Protein AF-A0A350PHX4-F1 (afdb_monomer_lite)

Secondary structure (DSSP, 8-state):
--HHHHHHHHHSS-----------EE--SHHHHHHHHHHTTTSEEEEEEE-TT-HHHHHHHHHHT-HHHHT-TTEEEEEEETTTTHHHHHHHHHHHT---

Foldseek 3Di:
DPPVVVVCVVVVPDPPPPVPPDLADEDQDVVVLVVLVVCVVPAAEAEQEAEPVDPVSVVVVVVCPDVVNVPPPRYRHHYYHCVVRVVNLVSNCVVVVHHD

pLDDT: mean 82.04, std 16.85, range [35.12, 95.75]

Structure (mmCIF, N/CA/C/O backbone):
data_AF-A0A350PHX4-F1
#
_entry.id   AF-A0A350PHX4-F1
#
loop_
_atom_site.group_PDB
_atom_site.id
_atom_site.type_symbol
_atom_site.label_atom_id
_atom_site.label_alt_id
_atom_site.label_comp_id
_atom_site.label_asym_id
_atom_site.label_entity_id
_atom_site.label_seq_id
_atom_site.pdbx_PDB_ins_code
_atom_site.Cartn_x
_atom_site.Cartn_y
_atom_site.Cartn_z
_atom_site.occupancy
_atom_site.B_iso_or_equiv
_atom_site.auth_seq_id
_atom_site.auth_comp_id
_atom_site.auth_asym_id
_atom_site.auth_atom_id
_atom_site.pdbx_PDB_model_num
ATOM 1 N N . MET A 1 1 ? 40.148 4.819 -18.612 1.00 55.03 1 MET A N 1
ATOM 2 C CA . MET A 1 1 ? 39.220 5.365 -17.598 1.00 55.03 1 MET A CA 1
ATOM 3 C C . MET A 1 1 ? 37.855 5.436 -18.252 1.00 55.03 1 MET A C 1
ATOM 5 O O . MET A 1 1 ? 37.813 5.879 -19.385 1.00 55.03 1 MET A O 1
ATOM 9 N N . GLY A 1 2 ? 36.795 4.886 -17.663 1.00 57.34 2 GLY A N 1
ATOM 10 C CA . GLY A 1 2 ? 35.509 4.822 -18.382 1.00 57.34 2 GLY A CA 1
ATOM 11 C C . GLY A 1 2 ? 34.462 3.879 -17.797 1.00 57.34 2 GLY A C 1
ATOM 12 O O . GLY A 1 2 ? 33.343 3.832 -18.290 1.00 57.34 2 GLY A O 1
ATOM 13 N N . PHE A 1 3 ? 34.797 3.129 -16.741 1.00 65.62 3 PHE A N 1
ATOM 14 C CA . PHE A 1 3 ? 33.791 2.370 -15.999 1.00 65.62 3 PHE A CA 1
ATOM 15 C C . PHE A 1 3 ? 32.855 3.323 -15.247 1.00 65.62 3 PHE A C 1
ATOM 17 O O . PHE A 1 3 ? 31.646 3.259 -15.427 1.00 65.62 3 PHE A O 1
ATOM 24 N N . LEU A 1 4 ? 33.416 4.282 -14.501 1.00 68.31 4 LEU A N 1
ATOM 25 C CA . LEU A 1 4 ? 32.622 5.260 -13.754 1.00 68.31 4 LEU A CA 1
ATOM 26 C C . LEU A 1 4 ? 31.856 6.227 -14.664 1.00 68.31 4 LEU A C 1
ATOM 28 O O . LEU A 1 4 ? 30.722 6.535 -14.344 1.00 68.31 4 LEU A O 1
ATOM 32 N N . GLU A 1 5 ? 32.399 6.620 -15.818 1.00 62.59 5 GLU A N 1
ATOM 33 C CA . GLU A 1 5 ? 31.694 7.469 -16.797 1.00 62.59 5 GLU A CA 1
ATOM 34 C C . GLU A 1 5 ? 30.490 6.763 -17.438 1.00 62.59 5 GLU A C 1
ATOM 36 O O . GLU A 1 5 ? 29.446 7.369 -17.652 1.00 62.59 5 GLU A O 1
ATOM 41 N N . LYS A 1 6 ? 30.595 5.454 -17.706 1.00 60.91 6 LYS A N 1
ATOM 42 C CA . LYS A 1 6 ? 29.450 4.661 -18.177 1.00 60.91 6 LYS A CA 1
ATOM 43 C C . LYS A 1 6 ? 28.382 4.515 -17.101 1.00 60.91 6 LYS A C 1
ATOM 45 O O . LYS A 1 6 ? 27.201 4.551 -17.423 1.00 60.91 6 LYS A O 1
ATOM 50 N N . ILE A 1 7 ? 28.792 4.364 -15.842 1.00 71.12 7 ILE A N 1
ATOM 51 C CA . ILE A 1 7 ? 27.863 4.286 -14.712 1.00 71.12 7 ILE A CA 1
ATOM 52 C C . ILE A 1 7 ? 27.209 5.645 -14.473 1.00 71.12 7 ILE A C 1
ATOM 54 O O . ILE A 1 7 ? 26.000 5.695 -14.298 1.00 71.12 7 ILE A O 1
ATOM 58 N N . THR A 1 8 ? 27.954 6.751 -14.529 1.00 70.31 8 THR A N 1
ATOM 59 C CA . THR A 1 8 ? 27.373 8.089 -14.390 1.00 70.31 8 THR A CA 1
ATOM 60 C C . THR A 1 8 ? 26.435 8.372 -15.548 1.00 70.31 8 THR A C 1
ATOM 62 O O . THR A 1 8 ? 25.332 8.806 -15.297 1.00 70.31 8 THR A O 1
ATOM 65 N N . ASN A 1 9 ? 26.779 8.034 -16.792 1.00 57.47 9 ASN A N 1
ATOM 66 C CA . ASN A 1 9 ? 25.877 8.243 -17.928 1.00 57.47 9 ASN A CA 1
ATOM 67 C C . ASN A 1 9 ? 24.635 7.324 -17.891 1.00 57.47 9 ASN A C 1
ATOM 69 O O . ASN A 1 9 ? 23.582 7.705 -18.387 1.00 57.47 9 ASN A O 1
ATOM 73 N N . ALA A 1 10 ? 24.732 6.137 -17.277 1.00 61.50 10 ALA A N 1
ATOM 74 C CA . ALA A 1 10 ? 23.591 5.247 -17.038 1.00 61.50 10 ALA A CA 1
ATOM 75 C C . ALA A 1 10 ? 22.715 5.684 -15.846 1.00 61.50 10 ALA A C 1
ATOM 77 O O . ALA A 1 10 ? 21.514 5.438 -15.856 1.00 61.50 10 ALA A O 1
ATOM 78 N N . LEU A 1 11 ? 23.298 6.325 -14.827 1.00 57.66 11 LEU A N 1
ATOM 79 C CA . LEU A 1 11 ? 22.588 6.880 -13.665 1.00 57.66 11 LEU A CA 1
ATOM 80 C C . LEU A 1 11 ? 22.050 8.297 -13.924 1.00 57.66 11 LEU A C 1
ATOM 82 O O . LEU A 1 11 ? 21.066 8.700 -13.320 1.00 57.66 11 LEU A O 1
ATOM 86 N N . SER A 1 12 ? 22.692 9.047 -14.819 1.00 55.53 12 SER A N 1
ATOM 87 C CA . SER A 1 12 ? 22.298 10.378 -15.297 1.00 55.53 12 SER A CA 1
ATOM 88 C C . SER A 1 12 ? 21.353 10.308 -16.498 1.00 55.53 12 SER A C 1
ATOM 90 O O . SER A 1 12 ? 21.097 11.332 -17.128 1.00 55.53 12 SER A O 1
ATOM 92 N N . GLY A 1 13 ? 20.836 9.113 -16.807 1.00 44.84 13 GLY A N 1
ATOM 93 C CA . GLY A 1 13 ? 19.733 8.922 -17.734 1.00 44.84 13 GLY A CA 1
ATOM 94 C C . GLY A 1 13 ? 18.498 9.670 -17.243 1.00 44.84 13 GLY A C 1
ATOM 95 O O . GLY A 1 13 ? 17.782 9.182 -16.379 1.00 44.84 13 GLY A O 1
ATOM 96 N N . ASP A 1 14 ? 18.308 10.845 -17.836 1.00 40.47 14 ASP A N 1
ATOM 97 C CA . ASP A 1 14 ? 17.066 11.598 -17.960 1.00 40.47 14 ASP A CA 1
ATOM 98 C C . ASP A 1 14 ? 16.410 12.031 -16.639 1.00 40.47 14 ASP A C 1
ATOM 100 O O . 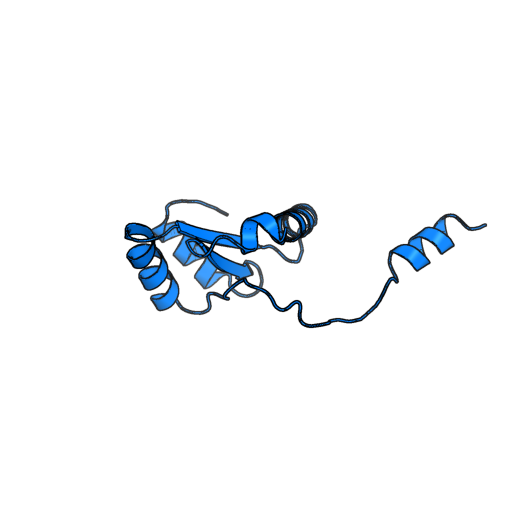ASP A 1 14 ? 15.546 11.375 -16.064 1.00 40.47 14 ASP A O 1
ATOM 104 N N . GLY A 1 15 ? 16.781 13.240 -16.204 1.00 43.53 15 GLY A N 1
ATOM 105 C CA . GLY A 1 15 ? 16.005 14.070 -15.283 1.00 43.53 15 GLY A CA 1
ATOM 106 C C . GLY A 1 15 ? 14.715 14.579 -15.924 1.00 43.53 15 GLY A C 1
ATOM 107 O O . GLY A 1 15 ? 14.435 15.774 -15.887 1.00 43.53 15 GLY A O 1
ATOM 108 N N . ASN A 1 16 ? 13.942 13.672 -16.509 1.00 35.12 16 ASN A N 1
ATOM 109 C CA . ASN A 1 16 ? 12.573 13.914 -16.888 1.00 35.12 16 ASN A CA 1
ATOM 110 C C . ASN A 1 16 ? 11.732 13.247 -15.804 1.00 35.12 16 ASN A C 1
ATOM 112 O O . ASN A 1 16 ? 11.407 12.064 -15.850 1.00 35.12 16 ASN A O 1
ATOM 116 N N . SER A 1 17 ? 11.410 14.033 -14.778 1.00 39.94 17 SER A N 1
ATOM 117 C CA . SER A 1 17 ? 10.230 13.821 -13.947 1.00 39.94 17 SER A CA 1
ATOM 118 C C . SER A 1 17 ? 8.996 14.010 -14.831 1.00 39.94 17 SER A C 1
ATOM 120 O O . SER A 1 17 ? 8.239 14.961 -14.666 1.00 39.94 17 SER A O 1
ATOM 122 N N . SER A 1 18 ? 8.859 13.157 -15.843 1.00 37.22 18 SER A N 1
ATOM 123 C CA . SER A 1 18 ? 7.599 12.909 -16.507 1.00 37.22 18 SER A CA 1
ATOM 124 C C . SER A 1 18 ? 6.756 12.275 -15.427 1.00 37.22 18 SER A C 1
ATOM 126 O O . SER A 1 18 ? 7.133 11.238 -14.882 1.00 37.22 18 SER A O 1
ATOM 128 N N . GLU A 1 19 ? 5.695 12.961 -15.038 1.00 46.28 19 GLU A N 1
ATOM 129 C CA . GLU A 1 19 ? 4.619 12.394 -14.251 1.00 46.28 19 GLU A CA 1
ATOM 130 C C . GLU A 1 19 ? 4.233 11.082 -14.937 1.00 46.28 19 GLU A C 1
ATOM 132 O O . GLU A 1 19 ? 3.560 11.086 -15.965 1.00 46.28 19 GLU A O 1
ATOM 137 N N . GLU A 1 20 ? 4.779 9.964 -14.443 1.00 48.41 20 GLU A N 1
ATOM 138 C CA . GLU A 1 20 ? 4.351 8.632 -14.832 1.00 48.41 20 GLU A CA 1
ATOM 139 C C . GLU A 1 20 ? 2.837 8.682 -14.650 1.00 48.41 20 GLU A C 1
ATOM 141 O O . GLU A 1 20 ? 2.384 8.962 -13.536 1.00 48.41 20 GLU A O 1
ATOM 146 N N . GLU A 1 21 ? 2.068 8.550 -15.736 1.00 47.88 21 GLU A N 1
ATOM 147 C CA . GLU A 1 21 ? 0.609 8.460 -15.687 1.00 47.88 21 GLU A CA 1
ATOM 148 C C . GLU A 1 21 ? 0.279 7.219 -14.864 1.00 47.88 21 GLU A C 1
ATOM 150 O O . GLU A 1 21 ? 0.203 6.087 -15.340 1.00 47.88 21 GLU A O 1
ATOM 155 N N . THR A 1 22 ? 0.256 7.434 -13.559 1.00 62.62 22 THR A N 1
ATOM 156 C CA . THR A 1 22 ? 0.363 6.378 -12.585 1.00 62.62 22 THR A CA 1
ATOM 157 C C . THR A 1 22 ? -1.059 5.925 -12.335 1.00 62.62 22 THR A C 1
ATOM 159 O O . THR A 1 22 ? -1.881 6.635 -11.764 1.00 62.62 22 THR A O 1
ATOM 162 N N . ILE A 1 23 ? -1.358 4.714 -12.790 1.00 78.25 23 ILE A N 1
ATOM 163 C CA . ILE A 1 23 ? -2.556 3.934 -12.441 1.00 78.25 23 ILE A CA 1
ATOM 164 C C . ILE A 1 23 ? -2.816 3.868 -10.923 1.00 78.25 23 ILE A C 1
ATOM 166 O O . ILE A 1 23 ? -3.897 3.488 -10.477 1.00 78.25 23 ILE A O 1
ATOM 170 N N . TRP A 1 24 ? -1.819 4.236 -10.119 1.00 88.75 24 TRP A N 1
ATOM 171 C CA . TRP A 1 24 ? -1.855 4.256 -8.672 1.00 88.75 24 TRP A CA 1
ATOM 172 C C . TRP A 1 24 ? -2.600 5.470 -8.120 1.00 88.75 24 TRP A C 1
ATOM 174 O O . TRP A 1 24 ? -2.100 6.595 -8.094 1.00 88.75 24 TRP A O 1
ATOM 184 N N . ASN A 1 25 ? -3.768 5.218 -7.539 1.00 90.50 25 ASN A N 1
ATOM 185 C CA . ASN A 1 25 ? -4.492 6.236 -6.793 1.00 90.50 25 ASN A CA 1
ATOM 186 C C . ASN A 1 25 ? -3.831 6.484 -5.430 1.00 90.50 25 ASN A C 1
ATOM 188 O O . ASN A 1 25 ? -3.614 5.561 -4.643 1.00 90.5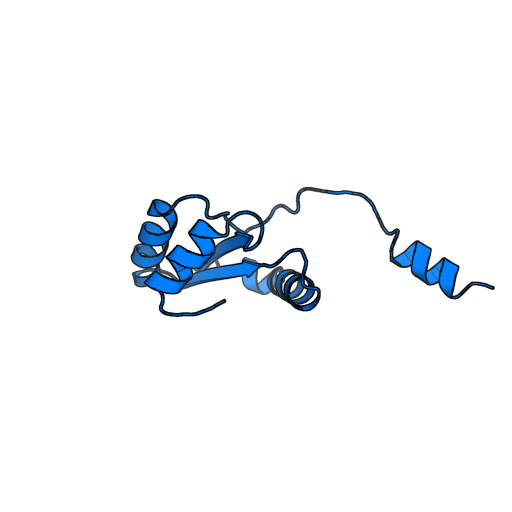0 25 ASN A O 1
ATOM 192 N N . SER A 1 26 ? -3.550 7.744 -5.107 1.00 91.06 26 SER A N 1
ATOM 193 C CA . SER A 1 26 ? -2.987 8.101 -3.801 1.00 91.06 26 SER A CA 1
ATOM 194 C C . SER A 1 26 ? -4.062 8.108 -2.704 1.00 91.06 26 SER A C 1
ATOM 196 O O . SER A 1 26 ? -5.163 8.641 -2.889 1.00 91.06 26 SER A O 1
ATOM 198 N N . ILE A 1 27 ? -3.737 7.539 -1.540 1.00 91.56 27 ILE A N 1
ATOM 199 C CA . ILE A 1 27 ? -4.613 7.526 -0.358 1.00 91.56 27 ILE A CA 1
ATOM 200 C C . ILE A 1 27 ? -4.159 8.621 0.607 1.00 91.56 27 ILE A C 1
ATOM 202 O O . ILE A 1 27 ? -3.118 8.499 1.243 1.00 91.56 27 ILE A O 1
ATOM 206 N N . ASN A 1 28 ? -4.954 9.680 0.748 1.00 88.00 28 ASN A N 1
ATOM 207 C CA . ASN A 1 28 ? -4.620 10.846 1.572 1.00 88.00 28 ASN A CA 1
ATOM 208 C C . ASN A 1 28 ? -5.492 10.980 2.827 1.00 88.00 28 ASN A C 1
ATOM 210 O O . ASN A 1 28 ? -5.096 11.666 3.768 1.00 88.00 28 ASN A O 1
ATOM 214 N N . CYS A 1 29 ? -6.657 10.329 2.859 1.00 91.44 29 CYS A N 1
ATOM 215 C CA . CYS A 1 29 ? -7.623 10.440 3.953 1.00 91.44 29 CYS A CA 1
ATOM 216 C C . CYS A 1 29 ? -8.136 9.068 4.409 1.00 91.44 29 CYS A C 1
ATOM 218 O O . CYS A 1 29 ? -8.216 8.121 3.626 1.00 91.44 29 CYS A O 1
ATOM 220 N N . GLU A 1 30 ? -8.551 8.967 5.672 1.00 91.44 30 GLU A N 1
ATOM 221 C CA . GLU A 1 30 ? -9.052 7.710 6.248 1.00 91.44 30 GLU A CA 1
ATOM 222 C C . GLU A 1 30 ? -10.370 7.229 5.628 1.00 91.44 30 GLU A C 1
ATOM 224 O O . GLU A 1 30 ? -10.612 6.024 5.541 1.00 91.44 30 GLU A O 1
ATOM 229 N N . GLU A 1 31 ? -11.204 8.152 5.145 1.00 93.81 31 GLU A N 1
ATOM 230 C CA . GLU A 1 31 ? -12.448 7.830 4.437 1.00 93.81 31 GLU A CA 1
ATOM 231 C C . GLU A 1 31 ? -12.182 7.022 3.161 1.00 93.81 31 GLU A C 1
ATOM 233 O O . GLU A 1 31 ? -12.949 6.122 2.815 1.00 93.81 31 GLU A O 1
ATOM 238 N N . GLN A 1 32 ? -11.056 7.284 2.484 1.00 94.12 32 GLN A N 1
ATOM 239 C CA . GLN A 1 32 ? -10.651 6.505 1.316 1.00 94.12 32 GLN A CA 1
ATOM 240 C C . GLN A 1 32 ? -10.303 5.068 1.711 1.00 94.12 32 GLN A C 1
ATOM 242 O O . GLN A 1 32 ? -10.669 4.149 0.988 1.00 94.12 32 GLN A O 1
ATOM 247 N N . ILE A 1 33 ? -9.668 4.854 2.870 1.00 94.12 33 ILE A N 1
ATOM 248 C CA . ILE A 1 33 ? -9.367 3.505 3.371 1.00 94.12 33 ILE A CA 1
ATOM 249 C C . ILE A 1 33 ? -10.665 2.724 3.592 1.00 94.12 33 ILE A C 1
ATOM 251 O O . ILE A 1 33 ? -10.782 1.582 3.161 1.00 94.12 33 ILE A O 1
ATOM 255 N N . ASP A 1 34 ? -11.652 3.345 4.239 1.00 94.69 34 ASP A N 1
ATOM 256 C CA . ASP A 1 34 ? -12.947 2.708 4.495 1.00 94.69 34 ASP A CA 1
ATOM 257 C C . ASP A 1 34 ? -13.676 2.346 3.193 1.00 94.69 34 ASP A C 1
ATOM 259 O O . ASP A 1 34 ? -14.214 1.248 3.048 1.00 94.69 34 ASP A O 1
ATOM 263 N N . LYS A 1 35 ? -13.619 3.245 2.205 1.00 95.25 35 LYS A N 1
ATOM 264 C CA . LYS A 1 35 ? -14.164 3.004 0.869 1.00 95.25 35 LYS A CA 1
ATOM 265 C C . LYS A 1 35 ? -13.465 1.840 0.163 1.00 95.25 35 LYS A C 1
ATOM 267 O O . LYS A 1 35 ? -14.156 1.000 -0.402 1.00 95.25 35 LYS A O 1
ATOM 272 N N . ILE A 1 36 ? -12.135 1.767 0.217 1.00 94.88 36 ILE A N 1
ATOM 273 C CA . ILE A 1 36 ? -11.352 0.671 -0.377 1.00 94.88 36 ILE A CA 1
ATOM 274 C C . ILE A 1 36 ? -11.743 -0.664 0.261 1.00 94.88 36 ILE A C 1
ATOM 276 O O . ILE A 1 36 ? -12.011 -1.632 -0.443 1.00 94.88 36 ILE A O 1
ATOM 280 N N . LEU A 1 37 ? -11.849 -0.715 1.591 1.00 94.12 37 LEU A N 1
ATOM 281 C CA . LEU A 1 37 ? -12.258 -1.928 2.301 1.00 94.12 37 LE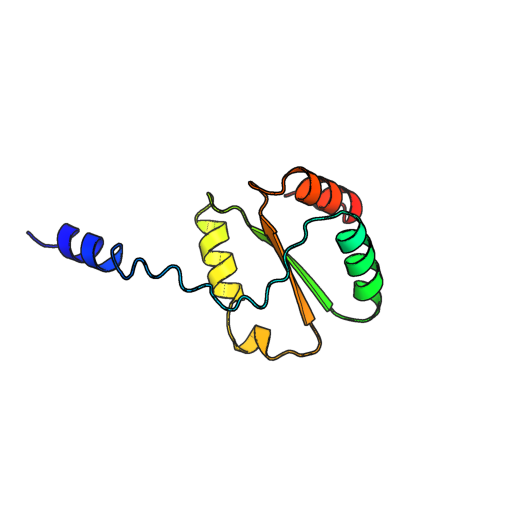U A CA 1
ATOM 282 C C . LEU A 1 37 ? -13.680 -2.357 1.923 1.00 94.12 37 LEU A C 1
ATOM 284 O O . LEU A 1 37 ? -13.907 -3.537 1.679 1.00 94.12 37 LEU A O 1
ATOM 288 N N . LYS A 1 38 ? -14.623 -1.421 1.778 1.00 95.75 38 LYS A N 1
ATOM 289 C CA . LYS A 1 38 ? -15.972 -1.735 1.278 1.00 95.75 38 LYS A CA 1
ATOM 290 C C . LYS A 1 38 ? -15.952 -2.276 -0.153 1.00 95.75 38 LYS A C 1
ATOM 292 O O . LYS A 1 38 ? -16.545 -3.318 -0.410 1.00 95.75 38 LYS A O 1
ATOM 297 N N . LEU A 1 39 ? -15.236 -1.612 -1.062 1.00 95.06 39 LEU A N 1
ATOM 298 C CA . LEU A 1 39 ? -15.119 -2.033 -2.463 1.00 95.06 39 LEU A CA 1
ATOM 299 C C . LEU A 1 39 ? -14.389 -3.371 -2.622 1.00 95.06 39 LEU A C 1
ATOM 301 O O . LEU A 1 39 ? -14.659 -4.098 -3.575 1.00 95.06 39 LEU A O 1
ATOM 305 N N . SER A 1 40 ? -13.524 -3.738 -1.671 1.00 94.44 40 SER A N 1
ATOM 306 C CA . SER A 1 40 ? -12.824 -5.029 -1.669 1.00 94.44 40 SER A CA 1
ATOM 307 C C . SER A 1 40 ? -13.750 -6.247 -1.596 1.00 94.44 40 SER A C 1
ATOM 309 O O . SER A 1 40 ? -13.339 -7.349 -1.953 1.00 94.44 40 SER A O 1
ATOM 311 N N . HIS A 1 41 ? -15.010 -6.054 -1.193 1.00 94.12 41 HIS A N 1
ATOM 312 C CA . HIS A 1 41 ? -16.033 -7.098 -1.240 1.00 94.12 41 HIS A CA 1
ATOM 313 C C . HIS A 1 41 ? -16.588 -7.346 -2.651 1.00 94.12 41 HIS A C 1
ATOM 315 O O . HIS A 1 41 ? -17.174 -8.399 -2.890 1.00 94.12 41 HIS A O 1
ATOM 321 N N . GLU A 1 42 ? -16.427 -6.396 -3.574 1.00 93.44 42 GLU A N 1
ATOM 322 C CA . GLU A 1 42 ? -16.969 -6.470 -4.937 1.00 93.44 42 GLU A CA 1
ATOM 323 C C . GLU A 1 42 ? -15.882 -6.721 -5.987 1.00 93.44 42 GLU A C 1
ATOM 325 O O . GLU A 1 42 ? -16.130 -7.363 -7.006 1.00 93.44 42 GLU A O 1
ATOM 330 N N . ARG A 1 43 ? -14.678 -6.194 -5.758 1.00 91.38 43 ARG A N 1
ATOM 331 C CA . ARG A 1 43 ? -13.586 -6.142 -6.737 1.00 91.38 43 ARG A CA 1
ATOM 332 C C . ARG A 1 43 ? -12.235 -6.184 -6.041 1.00 91.38 43 ARG A C 1
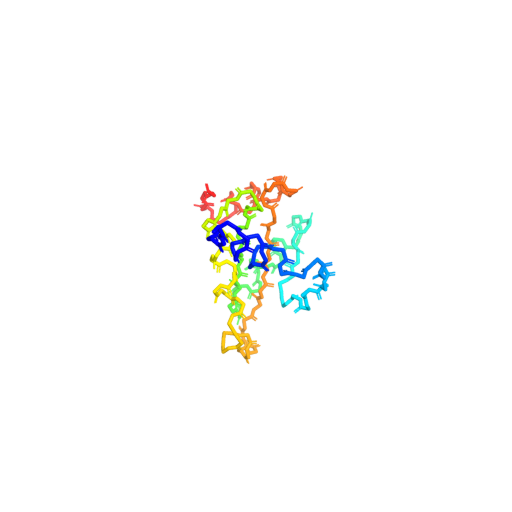ATOM 334 O O . ARG A 1 43 ? -12.105 -5.804 -4.881 1.00 91.38 43 ARG A O 1
ATOM 341 N N . ILE A 1 44 ? -11.204 -6.616 -6.758 1.00 92.31 44 ILE A N 1
ATOM 342 C CA . ILE A 1 44 ? -9.866 -6.735 -6.179 1.00 92.31 44 ILE A CA 1
ATOM 343 C C . ILE A 1 44 ? -9.306 -5.332 -5.941 1.00 92.31 44 ILE A C 1
ATOM 345 O O . ILE A 1 44 ? -9.380 -4.465 -6.809 1.00 92.31 44 ILE A O 1
ATOM 349 N N . GLN A 1 45 ? -8.758 -5.108 -4.751 1.00 93.94 45 GLN A N 1
ATOM 350 C CA . GLN A 1 45 ? -8.115 -3.853 -4.373 1.00 93.94 45 GLN A CA 1
ATOM 351 C C . GLN A 1 45 ? -6.649 -4.144 -4.065 1.00 93.94 45 GLN A C 1
ATOM 353 O O . GLN A 1 45 ? -6.350 -4.929 -3.162 1.00 93.94 45 GLN A O 1
ATOM 358 N N . ILE A 1 46 ? -5.732 -3.521 -4.799 1.00 92.31 46 ILE A N 1
ATOM 359 C CA . ILE A 1 46 ? -4.294 -3.628 -4.552 1.00 92.31 46 ILE A CA 1
ATOM 360 C C . ILE A 1 46 ? -3.825 -2.333 -3.909 1.00 92.31 46 ILE A C 1
ATOM 362 O O . ILE A 1 46 ? -3.873 -1.269 -4.518 1.00 92.31 46 ILE A O 1
ATOM 366 N N . VAL A 1 47 ? -3.338 -2.434 -2.674 1.00 94.06 47 VAL A N 1
ATOM 367 C CA . VAL A 1 47 ? -2.737 -1.311 -1.953 1.00 94.06 47 VAL A CA 1
ATOM 368 C C . VAL A 1 47 ? -1.255 -1.587 -1.767 1.00 94.06 47 VAL A C 1
ATOM 370 O O . VAL A 1 47 ? -0.870 -2.521 -1.063 1.00 94.06 47 VAL A O 1
ATOM 373 N N . TYR A 1 48 ? -0.417 -0.758 -2.379 1.00 94.06 48 TYR A N 1
ATOM 374 C CA . TYR A 1 48 ? 1.027 -0.855 -2.270 1.00 94.06 48 TYR A CA 1
ATOM 375 C C . TYR A 1 48 ? 1.578 0.206 -1.312 1.00 94.06 48 TYR A C 1
ATOM 377 O O . TYR A 1 48 ? 1.433 1.411 -1.527 1.00 94.06 48 TYR A O 1
ATOM 385 N N . LYS A 1 49 ? 2.224 -0.243 -0.230 1.00 94.19 49 LYS A N 1
ATOM 386 C CA . LYS A 1 49 ? 2.938 0.633 0.709 1.00 94.19 49 LYS A CA 1
ATOM 387 C C . LYS A 1 49 ? 4.360 0.845 0.207 1.00 94.19 49 LYS A C 1
ATOM 389 O O . LYS A 1 49 ? 5.209 -0.030 0.361 1.00 94.19 49 LYS A O 1
ATOM 394 N N . HIS A 1 50 ? 4.606 2.007 -0.381 1.00 94.19 50 HIS A N 1
ATOM 395 C CA . HIS A 1 50 ? 5.891 2.358 -0.960 1.00 94.19 50 HIS A CA 1
ATOM 396 C C . HIS A 1 50 ? 6.708 3.235 -0.005 1.00 94.19 50 HIS A C 1
ATOM 398 O O . HIS A 1 50 ? 6.215 4.246 0.496 1.00 94.19 50 HIS A O 1
ATOM 404 N N . SER A 1 51 ? 7.977 2.878 0.204 1.00 93.25 51 SER A N 1
ATOM 405 C CA . SER A 1 51 ? 8.975 3.747 0.836 1.00 93.25 51 SER A CA 1
ATOM 406 C C . SER A 1 51 ? 9.931 4.319 -0.216 1.00 93.25 51 SER A C 1
ATOM 408 O O . SER A 1 51 ? 10.784 3.570 -0.703 1.00 93.25 51 SER A O 1
ATOM 410 N N . PRO A 1 52 ? 9.867 5.633 -0.512 1.00 89.50 52 PRO A N 1
ATOM 411 C CA . PRO A 1 52 ? 10.765 6.293 -1.467 1.00 89.50 52 PRO A CA 1
ATOM 412 C C . PRO A 1 52 ? 12.256 6.147 -1.146 1.00 89.50 52 PRO A C 1
ATOM 414 O O . PRO A 1 52 ? 13.097 6.214 -2.036 1.00 89.50 52 PRO A O 1
ATOM 417 N N . SER A 1 53 ? 12.606 5.944 0.127 1.00 91.00 53 SER A N 1
ATOM 418 C CA . SER A 1 53 ? 13.995 5.780 0.572 1.00 91.00 53 SER A CA 1
ATOM 419 C C . SER A 1 53 ? 14.505 4.335 0.517 1.00 91.00 53 SER A C 1
ATOM 421 O O . SER A 1 53 ? 15.663 4.085 0.845 1.00 91.00 53 SER A O 1
ATOM 423 N N . CYS A 1 54 ? 13.663 3.365 0.146 1.00 90.50 54 CYS A N 1
ATOM 424 C CA . CYS A 1 54 ? 14.002 1.947 0.190 1.00 90.50 54 CYS A CA 1
ATOM 425 C C . CYS A 1 54 ? 14.167 1.379 -1.224 1.00 90.50 54 CYS A C 1
ATOM 427 O O . CYS A 1 54 ? 13.192 1.216 -1.957 1.00 90.50 54 CYS A O 1
ATOM 429 N N . GLY A 1 55 ? 15.400 1.019 -1.596 1.00 90.19 55 GLY A N 1
ATOM 430 C CA . GLY A 1 55 ? 15.709 0.533 -2.946 1.00 90.19 55 GLY A CA 1
ATOM 431 C C . GLY A 1 55 ? 14.882 -0.687 -3.368 1.00 90.19 55 GLY A C 1
ATOM 432 O O . GLY A 1 55 ? 14.382 -0.730 -4.487 1.00 90.19 55 GLY A O 1
ATOM 433 N N . VAL A 1 56 ? 14.646 -1.646 -2.464 1.00 93.06 56 VAL A N 1
ATOM 434 C CA . VAL A 1 56 ? 13.812 -2.825 -2.776 1.00 93.06 56 VAL A CA 1
ATOM 435 C C . VAL A 1 56 ? 12.345 -2.458 -3.020 1.00 93.06 56 VAL A C 1
ATOM 437 O O . VAL A 1 56 ? 11.704 -3.047 -3.884 1.00 93.06 56 VAL A O 1
ATOM 440 N N . SER A 1 57 ? 11.834 -1.442 -2.320 1.00 92.88 57 SER A N 1
ATOM 441 C CA . SER A 1 57 ? 10.486 -0.904 -2.529 1.00 92.88 57 SER A CA 1
ATOM 442 C C . SER A 1 57 ? 10.373 -0.196 -3.883 1.00 92.88 57 SER A C 1
ATOM 444 O O . SER A 1 57 ? 9.354 -0.284 -4.560 1.00 92.88 57 SER A O 1
ATOM 446 N N . TYR A 1 58 ? 11.430 0.487 -4.318 1.00 90.19 58 TYR A N 1
ATOM 447 C CA . TYR A 1 58 ? 11.479 1.108 -5.640 1.00 90.19 58 TYR A CA 1
ATOM 448 C C . TYR A 1 58 ? 11.443 0.072 -6.771 1.00 90.19 58 TYR A C 1
ATOM 450 O O . TYR A 1 58 ? 10.616 0.168 -7.676 1.00 90.19 58 TYR A O 1
ATOM 458 N N . PHE A 1 59 ? 12.274 -0.972 -6.691 1.00 90.19 59 PHE A N 1
ATOM 459 C CA . PHE A 1 59 ? 12.263 -2.035 -7.700 1.00 90.19 59 PHE A CA 1
ATOM 460 C C . PHE A 1 59 ? 10.954 -2.834 -7.710 1.00 90.19 59 PHE A C 1
ATOM 462 O O . PHE A 1 59 ? 10.478 -3.202 -8.782 1.00 90.19 59 PHE A O 1
ATOM 469 N N . ALA A 1 60 ? 10.342 -3.074 -6.548 1.00 91.50 60 ALA A N 1
ATOM 470 C CA . ALA A 1 60 ? 9.036 -3.722 -6.472 1.00 91.50 60 ALA A CA 1
ATOM 471 C C . ALA A 1 60 ? 7.934 -2.882 -7.139 1.00 91.50 60 ALA A C 1
ATOM 473 O O . ALA A 1 60 ? 7.177 -3.431 -7.935 1.00 91.50 60 ALA A O 1
ATOM 474 N N . LEU A 1 61 ? 7.888 -1.564 -6.898 1.00 90.75 61 LEU A N 1
ATOM 475 C CA . LEU A 1 61 ? 6.950 -0.667 -7.586 1.00 90.75 61 LEU A CA 1
ATOM 476 C C . LEU A 1 61 ? 7.127 -0.718 -9.108 1.00 90.75 61 LEU A C 1
ATOM 478 O O . LEU A 1 61 ? 6.155 -0.872 -9.841 1.00 90.75 61 LEU A O 1
ATOM 482 N N . ARG A 1 62 ? 8.378 -0.677 -9.582 1.00 87.62 62 ARG A N 1
ATOM 483 C CA . ARG A 1 62 ? 8.688 -0.775 -11.014 1.00 87.62 62 ARG A CA 1
ATOM 484 C C . ARG A 1 62 ? 8.183 -2.078 -11.637 1.00 87.62 62 ARG A C 1
ATOM 486 O O . ARG A 1 62 ? 7.677 -2.056 -12.752 1.00 87.62 62 ARG A O 1
ATOM 493 N N . ASN A 1 63 ? 8.306 -3.198 -10.927 1.00 87.06 63 ASN A N 1
ATOM 494 C CA . ASN A 1 63 ? 7.800 -4.489 -11.400 1.00 87.06 63 ASN A CA 1
ATOM 495 C C . ASN A 1 63 ? 6.266 -4.550 -11.404 1.00 87.06 63 ASN A C 1
ATOM 497 O O . ASN A 1 63 ? 5.689 -5.222 -12.255 1.00 87.06 63 ASN A O 1
ATOM 501 N N . LEU A 1 64 ? 5.608 -3.863 -10.466 1.00 87.06 64 LEU A N 1
ATOM 502 C CA . LEU A 1 64 ? 4.147 -3.779 -10.412 1.00 87.06 64 LEU A CA 1
ATOM 503 C C . LEU A 1 64 ? 3.567 -2.878 -11.513 1.00 87.06 64 LEU A C 1
ATOM 505 O O . LEU A 1 64 ? 2.435 -3.100 -11.925 1.00 87.06 64 LEU A O 1
ATOM 509 N N . ASN A 1 65 ? 4.351 -1.939 -12.052 1.00 85.12 65 ASN A N 1
ATOM 510 C CA . ASN A 1 65 ? 4.000 -1.130 -13.229 1.00 85.12 65 ASN A CA 1
ATOM 511 C C . ASN A 1 65 ? 4.052 -1.920 -14.557 1.00 85.12 65 ASN A C 1
ATOM 513 O O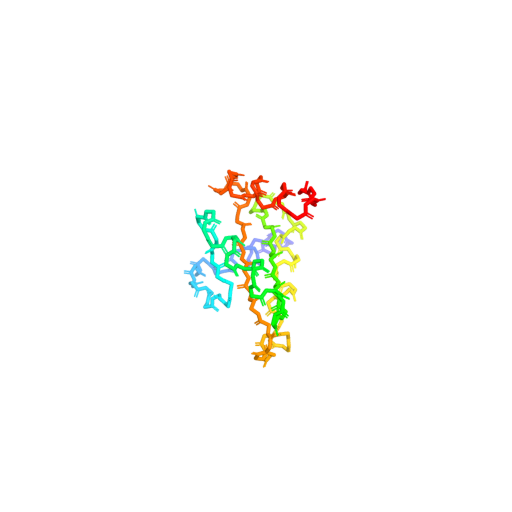 . ASN A 1 65 ? 4.182 -1.328 -15.628 1.00 85.12 65 ASN A O 1
ATOM 517 N N . ASN A 1 66 ? 3.984 -3.253 -14.517 1.00 80.94 66 ASN A N 1
ATOM 518 C CA . ASN A 1 66 ? 3.972 -4.075 -15.721 1.00 80.94 66 ASN A CA 1
ATOM 519 C C . ASN A 1 66 ? 2.606 -3.950 -16.430 1.00 80.94 66 ASN A C 1
ATOM 521 O O . ASN A 1 66 ? 1.598 -4.297 -15.814 1.00 80.94 66 ASN A O 1
ATOM 525 N N . PRO A 1 67 ? 2.550 -3.513 -17.703 1.00 70.50 67 PRO A N 1
ATOM 526 C CA . PRO A 1 67 ? 1.301 -3.258 -18.428 1.00 70.50 67 PRO A CA 1
ATOM 527 C C . PRO A 1 67 ? 0.313 -4.433 -18.430 1.00 70.50 67 PRO A C 1
ATOM 529 O O . PRO A 1 67 ? -0.888 -4.202 -18.349 1.00 70.50 67 PRO A O 1
ATOM 532 N N . GLU A 1 68 ? 0.786 -5.683 -18.413 1.00 73.75 68 GLU A N 1
ATOM 533 C CA . GLU A 1 68 ? -0.091 -6.867 -18.381 1.00 73.75 68 GLU A CA 1
ATOM 534 C C . GLU A 1 68 ? -0.930 -6.964 -17.089 1.00 73.75 68 GLU A C 1
ATOM 536 O O . GLU A 1 68 ? -2.068 -7.439 -17.101 1.00 73.75 68 GLU A O 1
ATOM 541 N N . LEU A 1 69 ? -0.396 -6.486 -15.956 1.00 70.81 69 LEU A N 1
ATOM 542 C CA . LEU A 1 69 ? -1.156 -6.374 -14.705 1.00 70.81 69 LEU A CA 1
ATOM 543 C C . LEU A 1 69 ? -2.176 -5.229 -14.765 1.00 70.81 69 LEU A C 1
ATOM 545 O O . LEU A 1 69 ? -3.211 -5.302 -14.106 1.00 70.81 69 LEU A O 1
ATOM 549 N N . LEU A 1 70 ? -1.889 -4.194 -15.554 1.00 66.81 70 LEU A N 1
ATOM 550 C CA . LEU A 1 70 ? -2.638 -2.938 -15.603 1.00 66.81 70 LEU A CA 1
ATOM 551 C C . LEU A 1 70 ? -3.849 -2.983 -16.536 1.00 66.81 70 LEU A C 1
ATOM 553 O O . LEU A 1 70 ? -4.811 -2.252 -16.321 1.00 66.81 70 LEU A O 1
ATOM 557 N N . GLU A 1 71 ? -3.849 -3.865 -17.535 1.00 68.31 71 GLU A N 1
ATOM 558 C CA . GLU A 1 71 ? -4.992 -4.045 -18.443 1.00 68.31 71 GLU A CA 1
ATOM 559 C C . GLU A 1 71 ? -6.185 -4.772 -17.787 1.00 68.31 71 GLU A C 1
ATOM 561 O O . GLU A 1 71 ? -7.278 -4.837 -18.356 1.00 68.31 71 GLU A O 1
ATOM 566 N N . ASN A 1 72 ? -6.026 -5.288 -16.562 1.00 70.62 72 ASN A N 1
ATOM 567 C CA . ASN A 1 72 ? -7.107 -5.946 -15.834 1.00 70.62 72 ASN A CA 1
ATOM 568 C C . ASN A 1 72 ? -8.102 -4.930 -15.253 1.00 70.62 72 ASN A C 1
ATOM 570 O O . ASN A 1 72 ? -7.946 -4.443 -14.136 1.00 70.62 72 ASN A O 1
ATOM 574 N N . SER A 1 73 ? -9.206 -4.696 -15.969 1.00 72.19 73 SER A N 1
ATOM 575 C CA . SER A 1 73 ? -10.276 -3.763 -15.567 1.00 72.19 73 SER A CA 1
ATOM 576 C C . SER A 1 73 ? -11.021 -4.136 -14.268 1.00 72.19 73 SER A C 1
ATOM 578 O O . SER A 1 73 ? -11.919 -3.411 -13.849 1.00 72.19 73 SER A O 1
ATOM 580 N N . GLY A 1 74 ? -10.694 -5.272 -13.643 1.00 84.62 74 GLY A N 1
ATOM 581 C CA . GLY A 1 74 ? -11.294 -5.752 -12.391 1.00 84.62 74 GLY A CA 1
ATOM 582 C C . GLY A 1 74 ? -10.491 -5.433 -11.124 1.00 84.62 74 GLY A C 1
ATOM 583 O O . GLY A 1 74 ? -10.847 -5.929 -10.052 1.00 84.62 74 GLY A O 1
ATOM 584 N N . ILE A 1 75 ? -9.401 -4.669 -11.243 1.00 88.62 75 ILE A N 1
ATOM 585 C CA . ILE A 1 75 ? -8.476 -4.379 -10.145 1.00 88.62 75 ILE A CA 1
ATOM 586 C C . ILE A 1 75 ? -8.324 -2.866 -9.987 1.00 88.62 75 ILE A C 1
ATOM 588 O O . ILE A 1 75 ? -7.962 -2.177 -10.937 1.00 88.62 75 ILE A O 1
ATOM 592 N N . ASP A 1 76 ? -8.550 -2.355 -8.776 1.00 91.12 76 ASP A N 1
ATOM 593 C CA . ASP A 1 76 ? -8.202 -0.973 -8.437 1.00 91.12 76 ASP A CA 1
ATOM 594 C C . ASP A 1 76 ? -6.847 -0.923 -7.727 1.00 91.12 76 ASP A C 1
ATOM 596 O O . ASP A 1 76 ? -6.594 -1.662 -6.769 1.00 91.12 76 ASP A O 1
ATOM 600 N N . PHE A 1 77 ? -5.988 -0.014 -8.183 1.00 92.12 77 PHE A N 1
ATOM 601 C CA . PHE A 1 77 ? -4.633 0.162 -7.676 1.00 92.12 77 PHE A CA 1
ATOM 602 C C . PHE A 1 77 ? -4.523 1.426 -6.822 1.00 92.12 77 PHE A C 1
ATOM 604 O O . PHE A 1 77 ? -4.969 2.512 -7.208 1.00 92.12 77 PHE A O 1
ATOM 611 N N . TYR A 1 78 ? -3.879 1.285 -5.665 1.00 94.00 78 TYR A N 1
ATOM 612 C CA . TYR A 1 78 ? -3.643 2.360 -4.711 1.00 94.00 78 TYR A CA 1
ATOM 613 C C . TYR A 1 78 ? -2.227 2.337 -4.160 1.00 94.00 78 TYR A C 1
ATOM 615 O O . TYR A 1 78 ? -1.663 1.273 -3.904 1.00 94.00 78 TYR A O 1
ATOM 623 N N . LEU A 1 79 ? -1.670 3.519 -3.919 1.00 93.94 79 LEU A N 1
ATOM 624 C CA . LEU A 1 79 ? -0.332 3.676 -3.369 1.00 93.94 79 LEU A CA 1
ATOM 625 C C . LEU A 1 79 ? -0.363 4.550 -2.117 1.00 93.94 79 LEU A C 1
ATOM 627 O O . LEU A 1 79 ? -0.998 5.606 -2.083 1.00 93.94 79 LEU A O 1
ATOM 631 N N . ILE A 1 80 ? 0.345 4.088 -1.087 1.00 94.50 80 ILE A N 1
ATOM 632 C CA . ILE A 1 80 ? 0.612 4.840 0.139 1.00 94.50 80 ILE A CA 1
ATOM 633 C C . ILE A 1 80 ? 2.109 5.118 0.191 1.00 94.50 80 ILE A C 1
ATOM 635 O O . ILE A 1 80 ? 2.909 4.186 0.290 1.00 94.50 80 ILE A O 1
ATOM 639 N N . ASP A 1 81 ? 2.483 6.393 0.179 1.00 93.19 81 ASP A N 1
ATOM 640 C CA . ASP A 1 81 ? 3.846 6.813 0.488 1.00 93.19 81 ASP A CA 1
ATOM 641 C C . ASP A 1 81 ? 4.024 6.788 2.008 1.00 93.19 81 ASP A C 1
ATOM 643 O O . ASP A 1 81 ? 3.519 7.644 2.734 1.00 93.19 81 ASP A O 1
ATOM 647 N N . VAL A 1 82 ? 4.750 5.800 2.523 1.00 93.62 82 VAL A N 1
ATOM 648 C CA . VAL A 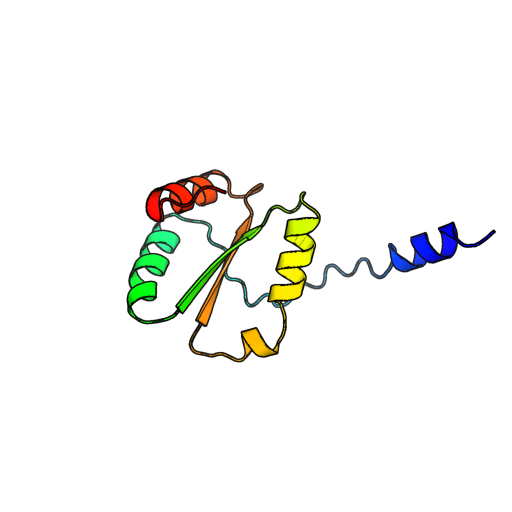1 82 ? 4.888 5.612 3.976 1.00 93.62 82 VAL A CA 1
ATOM 649 C C . VAL A 1 82 ? 5.737 6.691 4.649 1.00 93.62 82 VAL A C 1
ATOM 651 O O . VAL A 1 82 ? 5.707 6.809 5.873 1.00 93.62 82 VAL A O 1
ATOM 654 N N . ILE A 1 83 ? 6.492 7.484 3.884 1.00 91.75 83 ILE A N 1
ATOM 655 C CA . ILE A 1 83 ? 7.293 8.591 4.409 1.00 91.75 83 ILE A CA 1
ATOM 656 C C . ILE A 1 83 ? 6.434 9.852 4.485 1.00 91.75 83 ILE A C 1
ATOM 658 O O . ILE A 1 83 ? 6.412 10.504 5.530 1.00 91.75 83 ILE A O 1
ATOM 662 N N . ARG A 1 84 ? 5.711 10.178 3.407 1.00 91.38 84 ARG A N 1
ATOM 663 C CA . ARG A 1 84 ? 4.869 11.382 3.312 1.00 91.38 84 ARG A CA 1
ATOM 664 C C . ARG A 1 84 ? 3.526 11.226 4.029 1.00 91.38 84 ARG A C 1
ATOM 666 O O . ARG A 1 84 ? 3.021 12.194 4.584 1.00 91.38 84 ARG A O 1
ATOM 673 N N . GLN A 1 85 ? 2.970 10.016 4.066 1.00 93.31 85 GLN A N 1
ATOM 674 C CA . GLN A 1 85 ? 1.632 9.702 4.581 1.00 93.31 85 GLN A CA 1
ATOM 675 C C . GLN A 1 85 ? 1.694 8.717 5.765 1.00 93.31 85 GLN A C 1
ATOM 677 O O . GLN A 1 85 ? 0.888 7.790 5.863 1.00 93.31 85 GLN A O 1
ATOM 682 N N . ARG A 1 86 ? 2.639 8.905 6.704 1.00 93.06 86 ARG A N 1
ATOM 683 C CA . ARG A 1 86 ? 2.784 8.036 7.898 1.00 93.06 86 ARG A CA 1
ATOM 684 C C . ARG A 1 86 ? 1.473 7.761 8.649 1.00 93.06 86 ARG A C 1
ATOM 686 O O . ARG A 1 86 ? 1.238 6.589 8.944 1.00 93.06 86 ARG A O 1
ATOM 693 N N . PRO A 1 87 ? 0.622 8.767 8.952 1.00 94.56 87 PRO A N 1
ATOM 694 C CA . PRO A 1 87 ? -0.623 8.523 9.682 1.00 94.56 87 PRO A CA 1
ATOM 695 C C . PRO A 1 87 ? -1.562 7.580 8.922 1.00 94.56 87 PRO A C 1
ATOM 697 O O . PRO A 1 87 ? -2.101 6.644 9.501 1.00 94.56 87 PRO A O 1
ATOM 700 N N . ILE A 1 88 ? -1.677 7.765 7.603 1.00 95.19 88 ILE A N 1
ATOM 701 C CA . ILE A 1 88 ? -2.500 6.925 6.726 1.00 95.19 88 ILE A CA 1
ATOM 702 C C . ILE A 1 88 ? -1.936 5.506 6.632 1.00 95.19 88 ILE A C 1
ATOM 704 O O . ILE A 1 88 ? -2.690 4.543 6.734 1.00 95.19 88 ILE A O 1
ATOM 708 N N . SER A 1 89 ? -0.615 5.349 6.494 1.00 94.81 89 SER A N 1
ATOM 709 C CA . SER A 1 89 ? 0.030 4.026 6.476 1.00 94.81 89 SER A CA 1
ATOM 710 C C . SER A 1 89 ? -0.216 3.240 7.770 1.00 94.81 89 SER A C 1
ATOM 712 O O . SER A 1 89 ? -0.476 2.031 7.713 1.00 94.81 89 SER A O 1
ATOM 714 N N . GLY A 1 90 ? -0.158 3.932 8.916 1.00 94.94 90 GLY A N 1
ATOM 715 C CA . GLY A 1 90 ? -0.470 3.383 10.236 1.00 94.94 90 GLY A CA 1
ATOM 716 C C . GLY A 1 90 ? -1.934 2.969 10.352 1.00 94.94 90 GLY A C 1
ATOM 717 O O . GLY A 1 90 ? -2.211 1.793 10.564 1.00 94.94 90 GLY A O 1
ATOM 718 N N . SER A 1 91 ? -2.858 3.893 10.083 1.00 94.75 91 SER A N 1
ATOM 719 C CA . SER A 1 91 ? -4.307 3.637 10.112 1.00 94.75 91 SER A CA 1
ATOM 720 C C . SER A 1 91 ? -4.701 2.471 9.195 1.00 94.75 91 SER A C 1
ATOM 722 O O . SER A 1 91 ? -5.434 1.564 9.593 1.00 94.75 91 SER A O 1
ATOM 724 N N . PHE A 1 92 ? -4.126 2.407 7.987 1.00 94.81 92 PHE A N 1
ATOM 725 C CA . PHE A 1 92 ? -4.329 1.276 7.083 1.00 94.81 92 PHE A CA 1
ATOM 726 C C . PHE A 1 92 ? -3.826 -0.035 7.700 1.00 94.81 92 PHE A C 1
ATOM 728 O O . PHE A 1 92 ? -4.548 -1.027 7.680 1.00 94.81 92 PHE A O 1
ATOM 735 N N . ALA A 1 93 ? -2.610 -0.045 8.268 1.00 95.12 93 ALA A N 1
ATOM 736 C CA . ALA A 1 93 ? -2.036 -1.225 8.925 1.00 95.12 93 ALA A CA 1
ATOM 737 C C . ALA A 1 93 ? -2.928 -1.764 10.048 1.00 95.12 93 ALA A C 1
ATOM 739 O O . ALA A 1 93 ? -3.089 -2.977 10.170 1.00 95.12 93 ALA A O 1
ATOM 740 N N . GLU A 1 94 ? -3.506 -0.871 10.850 1.00 95.06 94 GLU A N 1
ATOM 741 C CA . GLU A 1 94 ? -4.398 -1.231 11.951 1.00 95.06 94 GLU A CA 1
ATOM 742 C C . GLU A 1 94 ? -5.696 -1.855 11.436 1.00 95.06 94 GLU A C 1
ATOM 744 O O . GLU A 1 94 ? -6.082 -2.925 11.908 1.00 95.06 94 GLU A O 1
ATOM 749 N N . LYS A 1 95 ? -6.321 -1.249 10.417 1.00 94.00 95 LYS A N 1
ATOM 750 C CA . LYS A 1 95 ? -7.575 -1.753 9.838 1.00 94.00 95 LYS A CA 1
ATOM 751 C C . LYS A 1 95 ? -7.426 -3.118 9.168 1.00 94.00 95 LYS A C 1
ATOM 753 O O . LYS A 1 95 ? -8.323 -3.945 9.298 1.00 94.00 95 LYS A O 1
ATOM 758 N N . VAL A 1 96 ? -6.315 -3.364 8.468 1.00 93.62 96 VAL A N 1
ATOM 759 C CA . VAL A 1 96 ? -6.072 -4.663 7.808 1.00 93.62 96 VAL A CA 1
ATOM 760 C C . VAL A 1 96 ? -5.315 -5.664 8.682 1.00 93.62 96 VAL A C 1
ATOM 762 O O . VAL A 1 96 ? -5.116 -6.800 8.272 1.00 93.62 96 VAL A O 1
ATOM 765 N N . ASN A 1 97 ? -4.879 -5.256 9.876 1.00 93.88 97 ASN A N 1
ATOM 766 C CA . ASN A 1 97 ? -4.026 -6.042 10.770 1.00 93.88 97 ASN A CA 1
ATOM 767 C C . ASN A 1 97 ? -2.693 -6.508 10.130 1.00 93.88 97 ASN A C 1
ATOM 769 O O . ASN A 1 97 ? -2.144 -7.545 10.495 1.00 93.88 97 ASN A O 1
ATOM 773 N N . VAL A 1 98 ? -2.139 -5.726 9.194 1.00 91.38 98 VAL A N 1
ATOM 774 C CA . VAL A 1 98 ? -0.875 -6.019 8.488 1.00 91.38 98 VAL A CA 1
ATOM 775 C C . VAL A 1 98 ? 0.119 -4.881 8.698 1.00 91.38 98 VAL A C 1
ATOM 777 O O . VAL A 1 98 ? -0.103 -3.746 8.266 1.00 91.38 98 VAL A O 1
ATOM 780 N N . ARG A 1 99 ? 1.244 -5.191 9.351 1.00 89.81 99 ARG A N 1
ATOM 781 C CA . ARG A 1 99 ? 2.327 -4.228 9.609 1.00 89.81 99 ARG A CA 1
ATOM 782 C C . ARG A 1 99 ? 3.105 -3.898 8.330 1.00 89.81 99 ARG A C 1
ATOM 784 O O . ARG A 1 99 ? 3.166 -4.716 7.418 1.00 89.81 99 ARG A O 1
ATOM 791 N N . HIS A 1 100 ? 3.647 -2.678 8.280 1.00 81.69 100 HIS A N 1
ATOM 792 C CA . HIS A 1 100 ? 4.584 -2.242 7.241 1.00 81.69 100 HIS A CA 1
ATOM 793 C C . HIS A 1 100 ? 5.988 -2.775 7.527 1.00 81.69 100 HIS A C 1
ATOM 795 O O . HIS A 1 100 ? 6.371 -2.749 8.721 1.00 81.69 100 HIS A O 1
#

Radius of gyration: 16.74 Å; chains: 1; bounding box: 56×21×30 Å

Sequence (100 aa):
MGFLEKITNALSGDGNSSEEETIWNSINCEEQIDKILKLSHERIQIVYKHSPSCGVSYFALRNLNNPELLENSGIDFYLIDVIRQRPISGSFAEKVNVRH